Protein AF-A0A078J6I1-F1 (afdb_monomer)

InterPro domains:
  IPR044623 ERAD-associated E3 u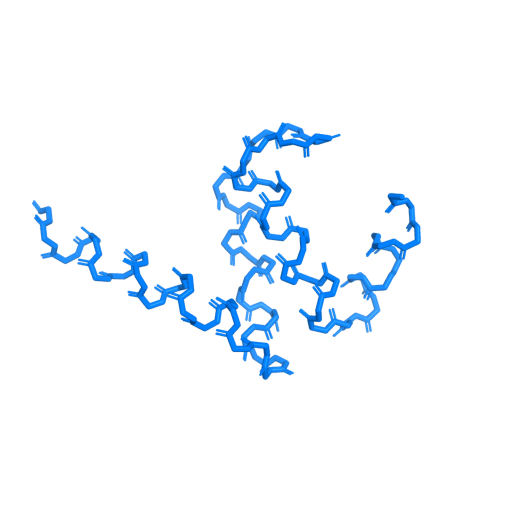biquitin-protein ligase component HRD3 [PTHR45084] (1-60)

Sequence (65 aa):
MEEIEAASSSGDPHSQSLMGFVYGTGMMREKSKSKSFLRHNFAAEGGNMQSKMTLAFTYLSLRNM

Secondary structure (DSSP, 8-state):
-HHHHHHHHTT-HHHHHHHHHHHHHTSSS---HHHHHHHHHHHHHTT-HHHHHHHHHHHHHHHT-

Solvent-accessible surface area (backbone atoms only — not comparable to full-atom values): 3309 Å² total; per-residue (Å²): 108,69,66,45,51,51,39,29,72,74,61,38,20,66,34,16,30,50,51,10,48,28,18,58,71,34,54,101,40,76,62,31,66,67,60,10,51,54,25,18,47,56,4,30,74,61,63,27,62,70,22,44,50,52,50,52,52,51,55,55,58,63,74,76,109

Structure (mmCIF, N/CA/C/O backbone):
data_AF-A0A078J6I1-F1
#
_entry.id   AF-A0A078J6I1-F1
#
loop_
_atom_site.group_PDB
_atom_site.id
_atom_site.type_symbol
_atom_site.label_atom_id
_atom_site.label_alt_id
_atom_site.label_comp_id
_atom_site.label_asym_id
_atom_site.label_entity_id
_atom_site.label_seq_id
_atom_site.pdbx_PDB_ins_code
_atom_site.Cartn_x
_atom_site.Cartn_y
_atom_site.Cartn_z
_atom_site.occupancy
_atom_site.B_iso_or_equiv
_atom_site.auth_seq_id
_atom_site.auth_comp_id
_atom_site.auth_asym_id
_atom_site.auth_atom_id
_atom_site.pdbx_PDB_model_num
ATOM 1 N N . MET A 1 1 ? 13.331 7.257 -4.338 1.00 88.88 1 MET A N 1
ATOM 2 C CA . MET A 1 1 ? 11.914 7.650 -4.152 1.00 88.88 1 MET A CA 1
ATOM 3 C C . MET A 1 1 ? 11.158 7.568 -5.465 1.00 88.88 1 MET A C 1
ATOM 5 O O . MET A 1 1 ? 10.146 6.895 -5.513 1.00 88.88 1 MET A O 1
ATOM 9 N N . GLU A 1 2 ? 11.674 8.178 -6.529 1.00 92.81 2 GLU A N 1
ATOM 10 C CA . GLU A 1 2 ? 11.080 8.112 -7.871 1.00 92.81 2 GLU A CA 1
ATOM 11 C C . GLU A 1 2 ? 10.909 6.674 -8.394 1.00 92.81 2 GLU A C 1
ATOM 13 O O . GLU A 1 2 ? 9.834 6.314 -8.855 1.00 92.81 2 GLU A O 1
ATOM 18 N N . GLU A 1 3 ? 11.907 5.807 -8.203 1.00 95.81 3 GLU A N 1
ATOM 19 C CA . GLU A 1 3 ? 11.819 4.381 -8.564 1.00 95.81 3 GLU A CA 1
ATOM 20 C C . GLU A 1 3 ? 10.704 3.632 -7.811 1.00 95.81 3 GLU A C 1
ATOM 22 O O . GLU A 1 3 ? 9.934 2.886 -8.410 1.00 95.81 3 GLU A O 1
ATOM 27 N N . ILE A 1 4 ? 10.558 3.888 -6.505 1.00 95.56 4 ILE A N 1
ATOM 28 C CA . ILE A 1 4 ? 9.483 3.313 -5.679 1.00 95.56 4 ILE A CA 1
ATOM 29 C C . ILE A 1 4 ? 8.120 3.813 -6.164 1.00 95.56 4 ILE A C 1
ATOM 31 O O . ILE A 1 4 ? 7.153 3.058 -6.180 1.00 95.56 4 ILE A O 1
ATOM 35 N N . GLU A 1 5 ? 8.021 5.080 -6.565 1.00 95.12 5 GLU A N 1
ATOM 36 C CA . GLU A 1 5 ? 6.782 5.646 -7.097 1.00 95.12 5 GLU A CA 1
ATOM 37 C C . GLU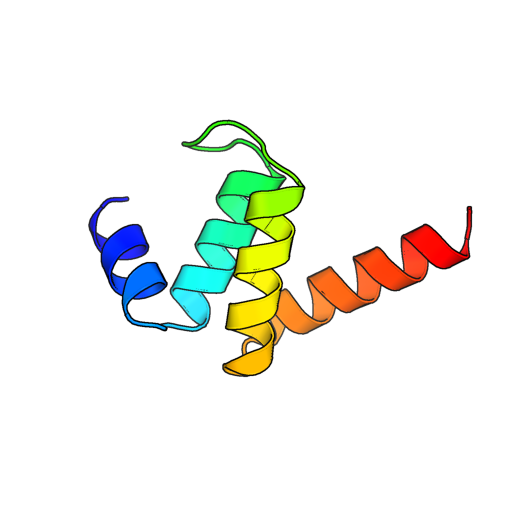 A 1 5 ? 6.428 5.057 -8.462 1.00 95.12 5 GLU A C 1
ATOM 39 O O . GLU A 1 5 ? 5.257 4.746 -8.694 1.00 95.12 5 GLU A O 1
ATOM 44 N N . ALA A 1 6 ? 7.419 4.831 -9.324 1.00 97.81 6 ALA A N 1
ATOM 45 C CA . ALA A 1 6 ? 7.232 4.144 -10.595 1.00 97.81 6 ALA A CA 1
ATOM 46 C C . ALA A 1 6 ? 6.753 2.700 -10.378 1.00 97.81 6 ALA A C 1
ATOM 48 O O . ALA A 1 6 ? 5.721 2.318 -10.927 1.00 97.81 6 ALA A O 1
ATOM 49 N N . ALA A 1 7 ? 7.421 1.935 -9.508 1.00 98.25 7 ALA A N 1
ATOM 50 C CA . ALA A 1 7 ? 7.030 0.566 -9.168 1.00 98.25 7 ALA A CA 1
ATOM 51 C C . ALA A 1 7 ? 5.651 0.501 -8.481 1.00 98.25 7 ALA A C 1
ATOM 53 O O . ALA A 1 7 ? 4.809 -0.338 -8.793 1.00 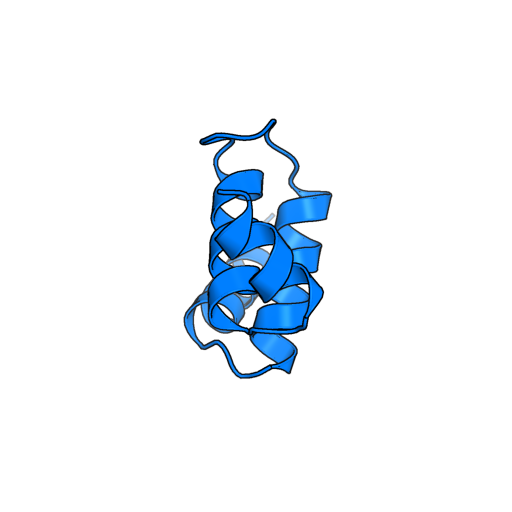98.25 7 ALA A O 1
ATOM 54 N N . SER A 1 8 ? 5.357 1.443 -7.581 1.00 97.62 8 SER A N 1
ATOM 55 C CA . SER A 1 8 ? 4.037 1.554 -6.951 1.00 97.62 8 SER A CA 1
ATOM 56 C C . SER A 1 8 ? 2.938 1.832 -7.980 1.00 97.62 8 SER A C 1
ATOM 58 O O . SER A 1 8 ? 1.832 1.292 -7.878 1.00 97.62 8 SER A O 1
ATOM 60 N N . SER A 1 9 ? 3.242 2.668 -8.976 1.00 96.75 9 SER A N 1
ATOM 61 C CA . SER A 1 9 ? 2.324 3.022 -10.060 1.00 96.75 9 SER A CA 1
ATOM 62 C C . SER A 1 9 ? 2.155 1.895 -11.080 1.00 96.75 9 SER A C 1
ATOM 64 O O . SER A 1 9 ? 1.088 1.800 -11.676 1.00 96.75 9 SER A O 1
ATOM 66 N N . SER A 1 10 ? 3.150 1.017 -11.243 1.00 97.88 10 SER A N 1
ATOM 67 C CA . SER A 1 10 ? 3.055 -0.173 -12.099 1.00 97.88 10 SER A CA 1
ATOM 68 C C . SER A 1 10 ? 2.358 -1.365 -11.436 1.00 97.88 10 SER A C 1
ATOM 70 O O . SER A 1 10 ? 2.151 -2.38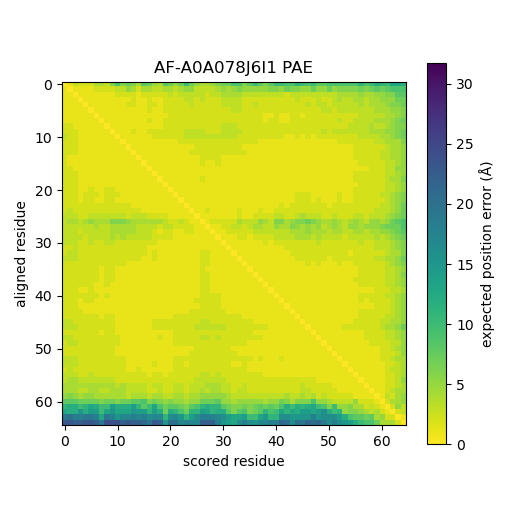4 -12.091 1.00 97.88 10 SER A O 1
ATOM 72 N N . GLY A 1 11 ? 1.963 -1.245 -10.166 1.00 97.75 11 GLY A N 1
ATOM 73 C CA . GLY A 1 11 ? 1.208 -2.285 -9.469 1.00 97.75 11 GLY A CA 1
ATOM 74 C C . GLY A 1 11 ? 2.030 -3.165 -8.531 1.00 97.75 11 GLY A C 1
ATOM 75 O O . GLY A 1 11 ? 1.469 -4.114 -7.995 1.00 97.75 11 GLY A O 1
ATOM 76 N N . ASP A 1 12 ? 3.319 -2.878 -8.309 1.00 98.62 12 ASP A N 1
ATOM 77 C CA . ASP A 1 12 ? 4.146 -3.684 -7.405 1.00 98.62 12 ASP A CA 1
ATOM 78 C C . ASP A 1 12 ? 3.612 -3.611 -5.955 1.00 98.62 12 ASP A C 1
ATOM 80 O O . ASP A 1 12 ? 3.640 -2.534 -5.338 1.00 98.62 12 ASP A O 1
ATOM 84 N N . PRO A 1 13 ? 3.149 -4.731 -5.367 1.00 98.75 13 PRO A N 1
ATOM 85 C CA . PRO A 1 13 ? 2.478 -4.710 -4.067 1.00 98.75 13 PRO A CA 1
ATOM 86 C C . PRO A 1 13 ? 3.393 -4.270 -2.918 1.00 98.75 13 PRO A C 1
ATOM 88 O O . PRO A 1 13 ? 2.935 -3.665 -1.945 1.00 98.75 13 PRO A O 1
ATOM 91 N N . HIS A 1 14 ? 4.697 -4.543 -3.009 1.00 98.56 14 HIS A N 1
ATOM 92 C CA . HIS A 1 14 ? 5.663 -4.127 -1.992 1.00 98.56 14 HIS A CA 1
ATOM 93 C C . HIS A 1 14 ? 5.890 -2.613 -2.018 1.00 98.56 14 HIS A C 1
ATOM 95 O O . HIS A 1 14 ? 5.842 -1.958 -0.975 1.00 98.56 14 HIS A O 1
ATOM 101 N N . SER A 1 15 ? 6.044 -2.038 -3.206 1.00 98.56 15 SER A N 1
ATOM 102 C CA . SER A 1 15 ? 6.203 -0.600 -3.414 1.00 98.56 15 SER A CA 1
ATOM 103 C C . SER A 1 15 ? 4.928 0.160 -3.059 1.00 98.56 15 SER A C 1
ATOM 105 O O . SER A 1 15 ? 4.987 1.220 -2.439 1.00 98.56 15 SER A O 1
ATOM 107 N N . GLN A 1 16 ? 3.751 -0.391 -3.363 1.00 98.75 16 GLN A N 1
ATOM 108 C CA . GLN A 1 16 ? 2.476 0.141 -2.876 1.00 98.75 16 GLN A CA 1
ATOM 109 C C . GLN A 1 16 ? 2.383 0.110 -1.347 1.00 98.75 16 GLN A C 1
ATOM 111 O O . GLN A 1 16 ? 2.017 1.122 -0.750 1.00 98.75 16 GLN A O 1
ATOM 116 N N . SER A 1 17 ? 2.794 -0.982 -0.695 1.00 98.75 17 SER A N 1
ATOM 117 C CA . SER A 1 17 ? 2.846 -1.046 0.771 1.00 98.75 17 SER A CA 1
ATOM 118 C C . SER A 1 17 ? 3.779 0.019 1.355 1.00 98.75 17 SER A C 1
ATOM 120 O O . SER A 1 17 ? 3.429 0.683 2.333 1.00 98.75 17 SER A O 1
ATOM 122 N N . LEU A 1 18 ? 4.948 0.220 0.741 1.00 98.31 18 LEU A N 1
ATOM 123 C CA . LEU A 1 18 ? 5.904 1.240 1.163 1.00 98.31 18 LEU A CA 1
ATOM 124 C C . LEU A 1 18 ? 5.336 2.656 0.994 1.00 98.31 18 LEU A C 1
ATOM 126 O O . LEU A 1 18 ? 5.433 3.466 1.913 1.00 98.31 18 LEU A O 1
ATOM 130 N N . MET A 1 19 ? 4.665 2.946 -0.124 1.00 98.31 19 MET A N 1
ATOM 131 C CA . MET A 1 19 ? 3.980 4.228 -0.318 1.00 98.31 19 MET A CA 1
ATOM 132 C C . MET A 1 19 ? 2.829 4.433 0.676 1.00 98.31 19 MET A C 1
ATOM 134 O O . MET A 1 19 ? 2.600 5.556 1.130 1.00 98.31 19 MET A O 1
ATOM 138 N N . GLY A 1 20 ? 2.132 3.359 1.056 1.00 98.19 20 GLY A N 1
ATOM 139 C CA . GLY A 1 20 ? 1.140 3.373 2.130 1.00 98.19 20 GLY A CA 1
ATOM 140 C C . GLY A 1 20 ? 1.740 3.840 3.455 1.00 98.19 20 GLY A C 1
ATOM 141 O O . GLY A 1 20 ? 1.212 4.760 4.087 1.00 98.19 20 GLY A O 1
ATOM 142 N N . PHE A 1 21 ? 2.897 3.287 3.818 1.00 98.00 21 PHE A N 1
ATOM 143 C CA . PHE A 1 21 ? 3.647 3.675 5.011 1.00 98.00 21 PHE A CA 1
ATOM 144 C C . PHE A 1 21 ? 4.159 5.124 4.944 1.00 98.00 21 PHE A C 1
ATOM 146 O O . PHE A 1 21 ? 3.974 5.886 5.895 1.00 98.00 21 PHE A O 1
ATOM 153 N N . VAL A 1 22 ? 4.745 5.533 3.814 1.00 97.69 22 VAL A N 1
ATOM 154 C CA . VAL A 1 22 ? 5.233 6.901 3.553 1.00 97.69 22 VAL A CA 1
ATOM 155 C C . VAL A 1 22 ? 4.127 7.931 3.794 1.00 97.69 22 VAL A C 1
ATOM 157 O O . VAL A 1 22 ? 4.290 8.839 4.609 1.00 97.69 22 VAL A O 1
ATOM 160 N N . TYR A 1 23 ? 2.953 7.759 3.176 1.00 98.12 23 TYR A N 1
ATOM 161 C CA . TYR A 1 23 ? 1.828 8.675 3.391 1.00 98.12 23 TYR A CA 1
ATOM 162 C C . TYR A 1 23 ? 1.221 8.565 4.795 1.00 98.12 23 TYR A C 1
ATOM 164 O O . TYR A 1 23 ? 0.703 9.554 5.312 1.00 98.12 23 TYR A O 1
ATOM 172 N N . GLY A 1 24 ? 1.258 7.388 5.424 1.00 97.75 24 GLY A N 1
ATOM 173 C CA . GLY A 1 24 ? 0.706 7.182 6.767 1.00 97.75 24 GLY A CA 1
ATOM 174 C C . GLY A 1 24 ? 1.533 7.868 7.854 1.00 97.75 24 GLY A C 1
ATOM 175 O O . GLY A 1 24 ? 0.985 8.440 8.800 1.00 97.75 24 GLY A O 1
ATOM 176 N N . THR A 1 25 ? 2.854 7.853 7.691 1.00 97.12 25 THR A N 1
ATOM 177 C CA . THR A 1 25 ? 3.809 8.453 8.628 1.00 97.12 25 THR A CA 1
ATOM 178 C C . THR A 1 25 ? 4.095 9.919 8.331 1.00 97.12 25 THR A C 1
ATOM 180 O O . THR A 1 25 ? 4.347 10.680 9.262 1.00 97.12 25 THR A O 1
ATOM 183 N N . GLY A 1 26 ? 4.009 10.336 7.067 1.00 96.50 26 GLY A N 1
ATOM 184 C CA . GLY A 1 26 ? 4.484 11.647 6.628 1.00 96.50 26 GLY A CA 1
ATOM 185 C C . GLY A 1 26 ? 6.003 11.707 6.434 1.00 96.50 26 GLY A C 1
ATOM 186 O O . GLY A 1 26 ? 6.575 12.793 6.379 1.00 96.50 26 GLY A O 1
ATOM 187 N N . MET A 1 27 ? 6.682 10.556 6.374 1.00 92.75 27 MET A N 1
ATOM 188 C CA . MET A 1 27 ? 8.104 10.509 6.041 1.00 92.75 27 MET A CA 1
ATOM 189 C C . MET A 1 27 ? 8.272 10.698 4.537 1.00 92.75 27 MET A C 1
ATOM 191 O O . MET A 1 27 ? 7.620 10.012 3.762 1.00 92.75 27 MET A O 1
ATOM 195 N N . MET A 1 28 ? 9.159 11.601 4.111 1.00 93.75 28 MET A N 1
ATOM 196 C CA . MET A 1 28 ? 9.475 11.914 2.700 1.00 93.75 28 MET A CA 1
ATOM 197 C C . MET A 1 28 ? 8.354 12.580 1.882 1.00 93.75 28 MET A C 1
ATOM 199 O O . MET A 1 28 ? 8.642 13.270 0.906 1.00 93.75 28 MET A O 1
ATOM 203 N N . ARG A 1 29 ? 7.087 12.398 2.256 1.00 94.25 29 ARG A N 1
ATOM 204 C CA . ARG A 1 29 ? 5.915 13.023 1.632 1.00 94.25 29 ARG A CA 1
ATOM 205 C C . ARG A 1 29 ? 4.982 13.554 2.711 1.00 94.25 29 ARG A C 1
ATOM 207 O O . ARG A 1 29 ? 4.987 13.068 3.834 1.00 94.25 29 ARG A O 1
ATOM 214 N N . GLU A 1 30 ? 4.141 14.516 2.348 1.00 96.94 30 GLU A N 1
ATOM 215 C CA . GLU A 1 30 ? 3.098 15.008 3.245 1.00 96.94 30 GLU A CA 1
ATOM 216 C C . GLU A 1 30 ? 2.200 13.858 3.722 1.00 96.94 30 GLU A C 1
ATOM 218 O O . GLU A 1 30 ? 1.762 13.006 2.938 1.00 96.94 30 GLU A O 1
ATOM 223 N N . LYS A 1 31 ? 1.921 13.849 5.026 1.00 98.12 31 LYS A N 1
ATOM 224 C CA . LYS A 1 31 ? 1.055 12.853 5.645 1.00 98.12 31 LYS A CA 1
ATOM 225 C C . LYS A 1 31 ? -0.352 12.933 5.059 1.00 98.12 31 LYS A C 1
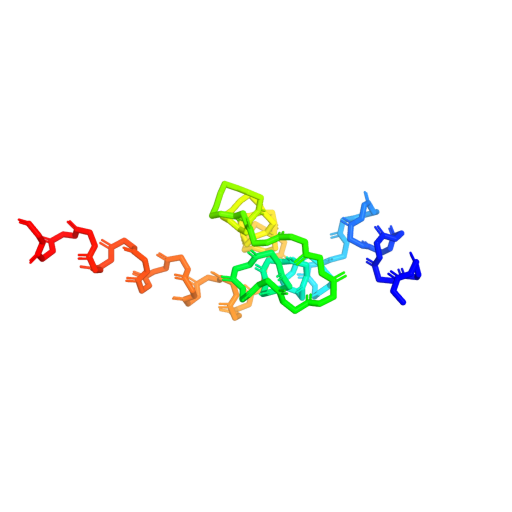ATOM 227 O O . LYS A 1 31 ? -0.978 13.986 5.038 1.00 98.12 31 LYS A O 1
ATOM 232 N N . SER A 1 32 ? -0.894 11.793 4.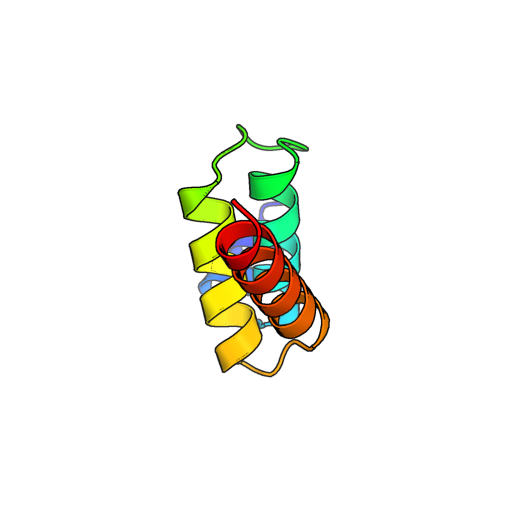653 1.00 98.31 32 SER A N 1
ATOM 233 C CA . SER A 1 32 ? -2.250 11.690 4.125 1.00 98.31 32 SER A CA 1
ATOM 234 C C . SER A 1 32 ? -2.841 10.322 4.441 1.00 98.31 32 SER A C 1
ATOM 236 O O . SER A 1 32 ? -2.449 9.306 3.865 1.00 98.31 32 SER A O 1
ATOM 238 N N . LYS A 1 33 ? -3.828 10.292 5.347 1.00 96.31 33 LYS A N 1
ATOM 239 C CA . LYS A 1 33 ? -4.528 9.052 5.722 1.00 96.31 33 LYS A CA 1
ATOM 240 C C . LYS A 1 33 ? -5.231 8.407 4.524 1.00 96.31 33 LYS A C 1
ATOM 242 O O . LYS A 1 33 ? -5.179 7.193 4.379 1.00 96.31 33 LYS A O 1
ATOM 247 N N . SER A 1 34 ? -5.837 9.211 3.648 1.00 97.56 34 SER A N 1
ATOM 248 C CA . SER A 1 34 ? -6.530 8.719 2.452 1.00 97.56 34 SER A CA 1
ATOM 249 C C . SER A 1 34 ? -5.567 8.083 1.449 1.00 97.56 34 SER A C 1
ATOM 251 O O . SER A 1 34 ? -5.811 6.965 1.001 1.00 97.56 34 SER A O 1
ATOM 253 N N . LYS A 1 35 ? -4.435 8.736 1.144 1.00 97.62 35 LYS A N 1
ATOM 254 C CA . LYS A 1 35 ? -3.412 8.155 0.256 1.00 97.62 35 LYS A CA 1
ATOM 255 C C . LYS A 1 35 ? -2.768 6.911 0.868 1.00 97.62 35 LYS A C 1
ATOM 257 O O . LYS A 1 35 ? -2.555 5.938 0.155 1.00 97.62 35 LYS A O 1
ATOM 262 N N . SER A 1 36 ? -2.501 6.922 2.175 1.00 98.31 36 SER A N 1
ATOM 263 C CA . SER A 1 36 ? -1.979 5.757 2.898 1.00 98.31 36 SER A CA 1
ATOM 264 C C . SER A 1 36 ? -2.910 4.551 2.765 1.00 98.31 36 SER A C 1
ATOM 266 O O . SER A 1 36 ? -2.486 3.488 2.312 1.00 98.31 36 SER A O 1
ATOM 268 N N . PHE A 1 37 ? -4.195 4.747 3.073 1.00 97.88 37 PHE A N 1
ATOM 269 C CA . PHE A 1 37 ? -5.209 3.703 2.984 1.00 97.88 37 PHE A CA 1
ATOM 270 C C . PHE A 1 37 ? -5.348 3.156 1.560 1.00 97.88 37 PHE A C 1
ATOM 272 O O . PHE A 1 37 ? -5.325 1.944 1.377 1.00 97.88 37 PHE A O 1
ATOM 279 N N . LEU A 1 38 ? -5.423 4.029 0.547 1.00 98.19 38 LEU A N 1
ATOM 280 C CA . LEU A 1 38 ? -5.539 3.619 -0.856 1.00 98.19 38 LEU A CA 1
ATOM 281 C C . LEU A 1 38 ? -4.363 2.737 -1.300 1.00 98.19 38 LEU A C 1
ATOM 283 O O . LEU A 1 38 ? -4.562 1.703 -1.930 1.00 98.19 38 LEU A O 1
ATOM 287 N N . ARG A 1 39 ? -3.134 3.125 -0.945 1.00 98.44 39 ARG A N 1
ATOM 288 C CA . ARG A 1 39 ? -1.928 2.369 -1.306 1.00 98.44 39 ARG A CA 1
ATOM 289 C C . ARG A 1 39 ? -1.852 1.026 -0.583 1.00 98.44 39 ARG A C 1
ATOM 291 O O . ARG A 1 39 ? -1.516 0.031 -1.215 1.00 98.44 39 ARG A O 1
ATOM 298 N N . HIS A 1 40 ? -2.224 0.978 0.696 1.00 98.69 40 HIS A N 1
ATOM 299 C CA . HIS A 1 40 ? -2.346 -0.290 1.414 1.00 98.69 40 HIS A CA 1
ATOM 300 C C . HIS A 1 40 ? -3.458 -1.184 0.844 1.00 98.69 40 HIS A C 1
ATOM 302 O O . HIS A 1 40 ? -3.291 -2.399 0.833 1.00 98.69 40 HIS A O 1
ATOM 308 N N . ASN A 1 41 ? -4.555 -0.619 0.331 1.00 98.62 41 ASN A N 1
ATOM 309 C CA . ASN A 1 41 ? -5.618 -1.398 -0.310 1.00 98.62 41 ASN A CA 1
ATOM 310 C C . ASN A 1 41 ? -5.117 -2.118 -1.566 1.00 98.62 41 ASN A C 1
ATOM 312 O O . ASN A 1 41 ? -5.164 -3.344 -1.614 1.00 98.62 41 ASN A O 1
ATOM 316 N N . PHE A 1 42 ? -4.522 -1.387 -2.515 1.00 98.69 42 PHE A N 1
ATOM 317 C CA . PHE A 1 42 ? -3.957 -2.005 -3.720 1.00 98.69 42 PHE A CA 1
ATOM 318 C C . PHE A 1 42 ? -2.863 -3.030 -3.397 1.00 98.69 42 PHE A C 1
ATOM 320 O O . PHE A 1 42 ? -2.855 -4.129 -3.947 1.00 98.69 42 PHE A O 1
ATOM 327 N N . ALA A 1 43 ? -1.991 -2.726 -2.431 1.00 98.88 43 ALA A N 1
ATOM 328 C CA . ALA A 1 43 ? -0.966 -3.665 -1.993 1.00 98.88 43 ALA A CA 1
ATOM 329 C C . ALA A 1 43 ? -1.577 -4.959 -1.428 1.00 98.88 43 ALA A C 1
ATOM 331 O O . ALA A 1 43 ? -1.095 -6.055 -1.715 1.00 98.88 43 ALA A O 1
ATOM 332 N N . ALA A 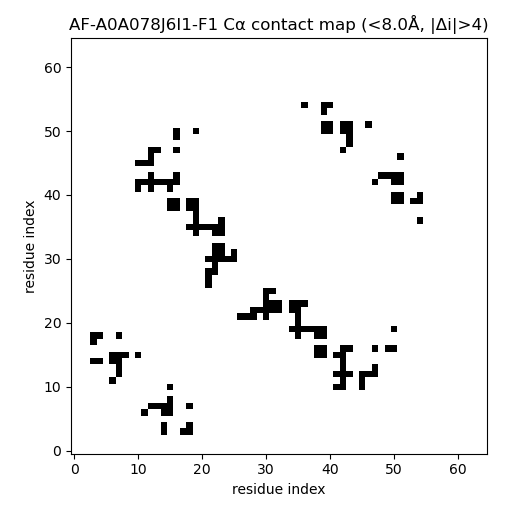1 44 ? -2.636 -4.850 -0.621 1.00 98.81 44 ALA A N 1
ATOM 333 C CA . ALA A 1 44 ? -3.328 -5.995 -0.042 1.00 98.81 44 ALA A CA 1
ATOM 3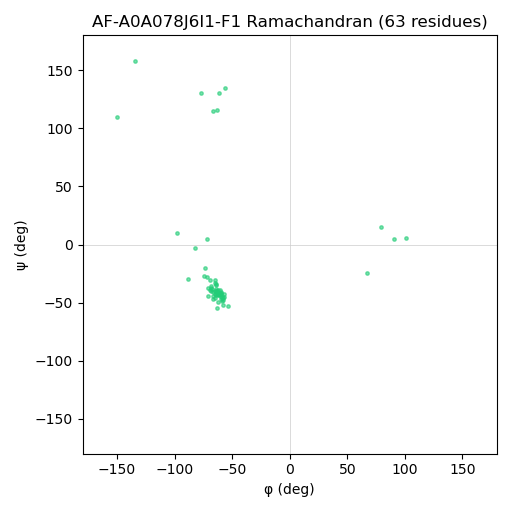34 C C . ALA A 1 44 ? -4.034 -6.850 -1.107 1.00 98.81 44 ALA A C 1
ATOM 336 O O . ALA A 1 44 ? -3.954 -8.081 -1.032 1.00 98.81 44 ALA A O 1
ATOM 337 N N . GLU A 1 45 ? -4.670 -6.221 -2.101 1.00 98.62 45 GLU A N 1
ATOM 338 C CA . GLU A 1 45 ? -5.235 -6.894 -3.281 1.00 98.62 45 GLU A CA 1
ATOM 339 C C . GLU A 1 45 ? -4.148 -7.644 -4.061 1.00 98.62 45 GLU A C 1
ATOM 341 O O . GLU A 1 45 ? -4.327 -8.811 -4.406 1.00 98.62 45 GLU A O 1
ATOM 346 N N . GLY A 1 46 ? -2.973 -7.030 -4.220 1.00 98.12 46 GLY A N 1
ATOM 347 C CA . GLY A 1 46 ? -1.776 -7.647 -4.795 1.00 98.12 46 GLY A CA 1
ATOM 348 C C . GLY A 1 46 ? -1.085 -8.693 -3.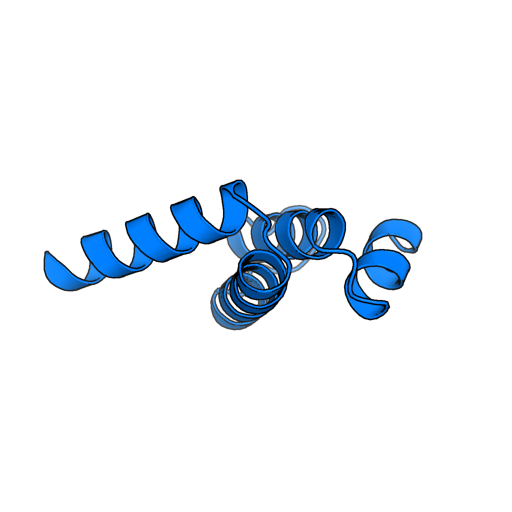907 1.00 98.12 46 GLY A C 1
ATOM 349 O O . GLY A 1 46 ? -0.021 -9.194 -4.256 1.00 98.12 46 GLY A O 1
ATOM 350 N N . GLY A 1 47 ? -1.654 -9.038 -2.747 1.00 98.31 47 GLY A N 1
ATOM 351 C CA . GLY A 1 47 ? -1.146 -10.101 -1.877 1.00 98.31 47 GLY A CA 1
ATOM 352 C C . GLY A 1 47 ? -0.128 -9.666 -0.819 1.00 98.31 47 GLY A C 1
ATOM 353 O O . GLY A 1 47 ? 0.350 -10.516 -0.066 1.00 98.31 47 GLY A O 1
ATOM 354 N N . ASN A 1 48 ? 0.171 -8.372 -0.681 1.00 98.75 48 ASN A N 1
ATOM 355 C CA . ASN A 1 48 ? 1.102 -7.884 0.334 1.00 98.75 48 ASN A CA 1
ATOM 356 C C . ASN A 1 48 ? 0.547 -8.085 1.760 1.00 98.75 48 ASN A C 1
ATOM 358 O O . ASN A 1 48 ? -0.442 -7.468 2.169 1.00 98.75 48 ASN A O 1
ATOM 362 N N . MET A 1 49 ? 1.219 -8.933 2.543 1.00 98.69 49 MET A N 1
ATOM 363 C CA . MET A 1 49 ? 0.772 -9.295 3.891 1.00 98.69 49 MET A CA 1
ATOM 364 C C . MET A 1 49 ? 0.864 -8.131 4.887 1.00 98.69 49 MET A C 1
ATOM 366 O O . MET A 1 49 ? -0.010 -7.992 5.742 1.00 98.69 49 MET A O 1
ATOM 370 N N . GLN A 1 50 ? 1.880 -7.267 4.774 1.00 98.44 50 GLN A N 1
ATOM 371 C CA . GLN A 1 50 ? 2.024 -6.122 5.681 1.00 98.44 50 GLN A CA 1
ATOM 372 C C . GLN A 1 50 ? 0.826 -5.179 5.550 1.00 98.44 50 GLN A C 1
ATOM 374 O O . GLN A 1 50 ? 0.242 -4.771 6.549 1.00 98.44 50 GLN A O 1
ATOM 379 N N . SER A 1 51 ? 0.402 -4.902 4.321 1.00 98.75 51 SER A N 1
ATOM 380 C CA . SER A 1 51 ? -0.752 -4.050 4.050 1.00 98.75 51 SER A CA 1
ATOM 381 C C . SER A 1 51 ? -2.071 -4.686 4.485 1.00 98.75 51 SER A C 1
ATOM 383 O O . SER A 1 51 ? -2.906 -3.989 5.060 1.00 98.75 51 SER A O 1
ATOM 385 N N . LYS A 1 52 ? -2.240 -6.008 4.322 1.00 98.75 52 LYS A N 1
ATOM 386 C CA . LYS A 1 52 ? -3.391 -6.734 4.895 1.00 98.75 52 LYS A CA 1
ATOM 387 C C . LYS A 1 52 ? -3.469 -6.556 6.413 1.00 98.75 52 LYS A C 1
ATOM 389 O O . LYS A 1 52 ? -4.536 -6.242 6.934 1.00 98.75 52 LYS A O 1
ATOM 394 N N . MET A 1 53 ? -2.341 -6.692 7.110 1.00 98.38 53 MET A N 1
ATOM 395 C CA . MET A 1 53 ? -2.270 -6.487 8.560 1.00 98.38 53 MET A CA 1
ATOM 396 C C . MET A 1 53 ? -2.556 -5.035 8.959 1.00 98.38 53 MET A C 1
ATOM 398 O O . MET A 1 53 ? -3.319 -4.803 9.895 1.00 98.38 53 MET A O 1
ATOM 402 N N . THR A 1 54 ? -2.015 -4.054 8.230 1.00 97.94 54 THR A N 1
ATOM 403 C CA . THR A 1 54 ? -2.286 -2.628 8.473 1.00 97.94 54 THR A CA 1
ATOM 404 C C . THR A 1 54 ? -3.774 -2.304 8.345 1.00 97.94 54 THR A C 1
ATOM 406 O O . THR A 1 54 ? -4.338 -1.622 9.206 1.00 97.94 54 THR A O 1
ATOM 409 N N . LEU A 1 55 ? -4.439 -2.808 7.302 1.00 97.69 55 LEU A N 1
ATOM 410 C CA . LEU A 1 55 ? -5.876 -2.610 7.109 1.00 97.69 55 LEU A CA 1
ATOM 411 C C . LEU A 1 55 ? -6.691 -3.321 8.193 1.00 97.69 55 LEU A C 1
ATOM 413 O O . LEU A 1 55 ? -7.593 -2.712 8.763 1.00 97.69 55 LEU A O 1
ATOM 417 N N . ALA A 1 56 ? -6.342 -4.565 8.536 1.00 97.19 56 ALA A N 1
ATOM 418 C CA . ALA A 1 56 ? -7.005 -5.307 9.607 1.00 97.19 56 ALA A CA 1
ATOM 419 C C . ALA A 1 56 ? -6.922 -4.567 10.953 1.00 97.19 56 ALA A C 1
ATOM 421 O O . ALA A 1 56 ? -7.938 -4.402 11.629 1.00 97.19 56 ALA A O 1
ATOM 422 N N . PHE A 1 57 ? -5.740 -4.055 11.312 1.00 93.94 57 PHE A N 1
ATOM 423 C CA . PHE A 1 57 ? -5.557 -3.243 12.515 1.00 93.94 57 PHE A CA 1
ATOM 424 C C . PHE A 1 57 ? -6.378 -1.949 12.461 1.00 93.94 57 PHE A C 1
ATOM 426 O O . PHE A 1 57 ? -7.033 -1.593 13.438 1.00 93.94 57 PHE A O 1
ATOM 433 N N . THR A 1 58 ? -6.399 -1.276 11.307 1.00 90.88 58 THR A N 1
ATOM 434 C CA . THR A 1 58 ? -7.193 -0.055 11.108 1.00 90.88 58 THR A CA 1
ATOM 435 C C . THR A 1 58 ? -8.680 -0.331 11.343 1.00 90.88 58 THR A C 1
ATOM 437 O O . THR A 1 58 ? -9.309 0.367 12.137 1.00 90.88 58 THR A O 1
ATOM 440 N N . TYR A 1 59 ? -9.240 -1.388 10.750 1.00 92.56 59 TYR A N 1
ATOM 441 C CA . TYR A 1 59 ? -10.641 -1.760 10.964 1.00 92.56 59 TYR A CA 1
ATOM 442 C C . TYR A 1 59 ? -10.938 -2.162 12.411 1.00 92.56 59 TYR A C 1
ATOM 444 O O . TYR A 1 59 ? -11.968 -1.763 12.953 1.00 92.56 59 TYR A O 1
ATOM 452 N N . LEU A 1 60 ? -10.035 -2.901 13.062 1.00 93.81 60 LEU A N 1
ATOM 453 C CA . LEU A 1 60 ? -10.195 -3.265 14.469 1.00 93.81 60 LEU A CA 1
ATOM 454 C C . LEU A 1 60 ? -10.196 -2.026 15.376 1.00 93.81 60 LEU A C 1
ATOM 456 O O . LEU A 1 60 ? -11.029 -1.930 16.271 1.00 93.81 60 LEU A O 1
ATOM 460 N N . SER A 1 61 ? -9.306 -1.063 15.121 1.00 87.94 61 SER A N 1
ATOM 461 C CA . SER A 1 61 ? -9.255 0.183 15.893 1.00 87.94 61 SER A CA 1
ATOM 462 C C . SER A 1 61 ? -10.515 1.035 15.731 1.00 87.94 61 SER A C 1
ATOM 464 O O . SER A 1 61 ? -10.960 1.630 16.706 1.00 87.94 61 SER A O 1
ATOM 466 N N . LEU A 1 62 ? -11.129 1.042 14.541 1.00 84.12 62 LEU A N 1
ATOM 467 C CA . LEU A 1 62 ? -12.373 1.773 14.277 1.00 84.12 62 LEU A CA 1
ATOM 468 C C . LEU A 1 62 ? -13.591 1.125 14.942 1.00 84.12 62 LEU A C 1
ATOM 470 O O . LEU A 1 62 ? -14.546 1.819 15.260 1.00 84.12 62 LEU A O 1
ATOM 474 N N . ARG A 1 63 ? -13.568 -0.196 15.156 1.00 76.88 63 ARG A N 1
ATOM 475 C CA . ARG A 1 63 ? -14.652 -0.930 15.825 1.00 76.88 63 ARG A CA 1
ATOM 476 C C . ARG A 1 63 ? -14.696 -0.696 17.342 1.00 76.88 63 ARG A C 1
ATOM 478 O O . ARG A 1 63 ? -15.724 -0.953 17.958 1.00 76.88 63 ARG A O 1
ATOM 485 N N . ASN A 1 64 ? -13.588 -0.252 17.932 1.00 63.91 64 ASN A N 1
ATOM 486 C CA . ASN A 1 64 ? -13.454 -0.020 19.372 1.00 63.91 64 ASN A CA 1
ATOM 487 C C . ASN A 1 64 ? -13.653 1.459 19.768 1.00 63.91 64 ASN A C 1
ATOM 489 O O . ASN A 1 64 ? -13.344 1.820 20.904 1.00 63.91 64 ASN A O 1
ATOM 493 N N . MET A 1 65 ? -14.114 2.301 18.837 1.00 55.31 65 MET A N 1
ATOM 494 C CA . MET A 1 65 ? -14.514 3.697 19.064 1.00 55.31 65 MET A CA 1
ATOM 495 C C . MET A 1 65 ? -16.035 3.806 19.105 1.00 55.31 65 MET A C 1
ATOM 497 O O . MET A 1 65 ? -16.519 4.656 19.880 1.00 55.31 65 MET A O 1
#

Nearest PDB structures (foldseek):
  6orc-assembly1_A  TM=9.556E-01  e=3.132E-02  Oxalobacter formigenes OXCC13
  8sxq-assembly2_B  TM=9.368E-01  e=5.299E-02  Legionella pneumophila
  4bwr-assembly1_A  TM=9.205E-01  e=1.008E-01  Escherichia coli CFT073
  6deh-assembly2_B  TM=9.389E-01  e=1.917E-01  Legionella pneumophila subsp. pneumophila str. Philadelphia 1
  1ouv-assembly1_A  TM=8.888E-01  e=7.349E-01  Helicobacter pylori 26695

Organism: Brassica napus (NCBI:txid3708)

Foldseek 3Di:
DVVLVVCLVVQNLVSLQVQLVCQCVVPPHRNDNVSNLVSLVSSVVVVNPSSVVVVVVVVVVVVVD

pLDDT: mean 95.34, std 7.43, range [55.31, 98.88]

Mean predicted aligned error: 2.69 Å

Radius of gyration: 11.46 Å; Cα contacts (8 Å, |Δi|>4): 88; chains: 1; bounding box: 27×25×32 Å